Protein AF-A0A9E0RVR4-F1 (afdb_monomer)

Sequence (103 aa):
ARQLHEAVGPSQDWQLSTTRTVLGRMEAKGWVTRNGDVDPVTFEPLLDRVETLGGLVRHLARKVLDMDGPIPAALFAESPHLSDGELAELDAIINAAEAKDRT

Foldseek 3Di:
DVVVCVVPVVVVVHDPVRVVVVVVVCVVVVQWDWADDDPPIDIDGPDDPLLVVLVVQLCCCVPPVVHLDQDDLVVCVPPPPDDPVSSVVSSCSNRVCNVVVVD

Structure (mmCIF, N/CA/C/O backbone):
data_AF-A0A9E0RVR4-F1
#
_entry.id   AF-A0A9E0RVR4-F1
#
loop_
_atom_site.group_PDB
_atom_site.id
_atom_site.type_symbol
_atom_site.label_atom_id
_atom_site.label_alt_id
_atom_site.label_comp_id
_atom_site.label_asym_id
_atom_site.label_entity_id
_atom_site.label_seq_id
_atom_site.pdbx_PDB_ins_code
_atom_site.Cartn_x
_atom_site.Cartn_y
_atom_site.Cartn_z
_atom_site.occupancy
_atom_site.B_iso_or_equiv
_atom_site.auth_seq_id
_atom_site.auth_comp_id
_atom_site.auth_asym_id
_atom_site.auth_atom_id
_atom_site.pdbx_PDB_model_num
ATOM 1 N N . ALA A 1 1 ? 13.015 -0.555 -13.617 1.00 84.50 1 ALA A N 1
ATOM 2 C CA . ALA A 1 1 ? 13.504 -0.879 -12.249 1.00 84.50 1 ALA A CA 1
ATOM 3 C C . ALA A 1 1 ? 14.399 0.213 -11.655 1.00 84.50 1 ALA A C 1
ATOM 5 O O . ALA A 1 1 ? 14.255 0.534 -10.481 1.00 84.50 1 ALA A O 1
ATOM 6 N N . ARG A 1 2 ? 15.332 0.782 -12.435 1.00 90.06 2 ARG A N 1
ATOM 7 C CA . ARG A 1 2 ? 16.291 1.777 -11.931 1.00 90.06 2 ARG A CA 1
ATOM 8 C C . ARG A 1 2 ? 15.641 3.038 -11.346 1.00 90.06 2 ARG A C 1
ATOM 10 O O . ARG A 1 2 ? 16.019 3.436 -10.255 1.00 90.06 2 ARG A O 1
ATOM 17 N N . GLN A 1 3 ? 14.626 3.585 -12.009 1.00 90.38 3 GLN A N 1
ATOM 18 C CA . GLN A 1 3 ? 13.888 4.755 -11.519 1.00 90.38 3 GLN A CA 1
ATOM 19 C C . GLN A 1 3 ? 13.295 4.534 -10.114 1.00 90.38 3 GLN A C 1
ATOM 21 O O . GLN A 1 3 ? 13.443 5.376 -9.236 1.00 90.38 3 GLN A O 1
ATOM 26 N N . LEU A 1 4 ? 12.681 3.369 -9.871 1.00 91.38 4 LEU A N 1
ATOM 27 C CA . LEU A 1 4 ? 12.168 3.002 -8.545 1.00 91.38 4 LEU A CA 1
ATOM 28 C C . LEU A 1 4 ? 13.290 2.894 -7.515 1.00 91.38 4 LEU A C 1
ATOM 30 O O . LEU A 1 4 ? 13.136 3.376 -6.401 1.00 91.38 4 LEU A O 1
ATOM 34 N N . HIS A 1 5 ? 14.425 2.295 -7.881 1.00 93.75 5 HIS A N 1
ATOM 35 C CA . HIS A 1 5 ? 15.580 2.208 -6.990 1.00 93.75 5 HIS A CA 1
ATOM 36 C C . HIS A 1 5 ? 16.105 3.589 -6.586 1.00 93.75 5 HIS A C 1
ATOM 38 O O . HIS A 1 5 ? 16.377 3.801 -5.413 1.00 93.75 5 HIS A O 1
ATOM 44 N N . GLU A 1 6 ? 16.206 4.528 -7.524 1.00 93.38 6 GLU A N 1
ATOM 45 C CA . GLU A 1 6 ? 16.630 5.902 -7.230 1.00 93.38 6 GLU A CA 1
ATOM 46 C C . GLU A 1 6 ? 15.642 6.617 -6.292 1.00 93.38 6 GLU A C 1
ATOM 48 O O . GLU A 1 6 ? 16.069 7.411 -5.459 1.00 93.38 6 GLU A O 1
ATOM 53 N N . ALA A 1 7 ? 14.349 6.281 -6.360 1.00 91.56 7 ALA A N 1
ATOM 54 C CA . ALA A 1 7 ? 13.325 6.839 -5.478 1.00 91.56 7 ALA A CA 1
ATOM 55 C C . ALA A 1 7 ? 13.303 6.217 -4.066 1.00 91.56 7 ALA A C 1
ATOM 57 O O . ALA A 1 7 ? 13.130 6.943 -3.092 1.00 91.56 7 ALA A O 1
ATOM 58 N N . VAL A 1 8 ? 13.456 4.891 -3.930 1.00 90.56 8 VAL A N 1
ATOM 59 C CA . VAL A 1 8 ? 13.254 4.195 -2.636 1.00 90.56 8 VAL A CA 1
ATOM 60 C C . VAL A 1 8 ? 14.537 3.660 -2.006 1.00 90.56 8 VAL A C 1
ATOM 62 O O . VAL A 1 8 ? 14.656 3.628 -0.783 1.00 90.56 8 VAL A O 1
ATOM 65 N N . GLY A 1 9 ? 15.508 3.253 -2.823 1.00 89.88 9 GLY A N 1
ATOM 66 C CA . GLY A 1 9 ? 16.714 2.538 -2.402 1.00 89.88 9 GLY A CA 1
ATOM 67 C C . GLY A 1 9 ? 17.549 3.269 -1.348 1.00 89.88 9 GLY A C 1
ATOM 68 O O . GLY A 1 9 ? 17.845 2.652 -0.324 1.00 89.88 9 GLY A O 1
ATOM 69 N N . PRO A 1 10 ? 17.872 4.567 -1.528 1.00 90.50 10 PRO A N 1
ATOM 70 C CA . PRO A 1 10 ? 18.676 5.321 -0.566 1.00 90.50 10 PRO A CA 1
ATOM 71 C C . PRO A 1 10 ? 18.082 5.368 0.847 1.00 90.50 10 PRO A C 1
ATOM 73 O O . PRO A 1 10 ? 18.820 5.270 1.819 1.00 90.50 10 PRO A O 1
ATOM 76 N N . SER A 1 11 ? 16.752 5.463 0.976 1.00 91.38 11 SER A N 1
ATOM 77 C CA . SER A 1 11 ? 16.077 5.513 2.287 1.00 91.38 11 SER A CA 1
ATOM 78 C C . SER A 1 11 ? 16.111 4.185 3.052 1.00 91.38 11 SER A C 1
ATOM 80 O O . SER A 1 11 ? 15.887 4.165 4.257 1.00 91.38 11 SER A O 1
ATOM 82 N N . GLN A 1 12 ? 16.374 3.082 2.346 1.00 91.25 12 GLN A N 1
ATOM 83 C CA . GLN A 1 12 ? 16.347 1.719 2.877 1.00 91.25 12 GLN A CA 1
ATOM 84 C C . GLN A 1 12 ? 17.744 1.080 2.947 1.00 91.25 12 GLN A C 1
ATOM 86 O O . GLN A 1 12 ? 17.852 -0.094 3.294 1.00 91.25 12 GLN A O 1
ATOM 91 N N . ASP A 1 13 ? 18.796 1.814 2.558 1.00 94.38 13 ASP A N 1
ATOM 92 C CA . ASP A 1 13 ? 20.161 1.299 2.358 1.00 94.38 13 ASP A CA 1
ATOM 93 C C . ASP A 1 13 ? 20.216 0.067 1.426 1.00 94.38 13 ASP A C 1
ATOM 95 O O . ASP A 1 13 ? 20.948 -0.906 1.620 1.00 94.38 13 ASP A O 1
ATOM 99 N N . TRP A 1 14 ? 19.371 0.062 0.392 1.00 95.88 14 TRP A N 1
ATOM 100 C CA . TRP A 1 14 ? 19.316 -1.045 -0.557 1.00 95.88 14 TRP A CA 1
ATOM 101 C C . TRP A 1 14 ? 20.329 -0.870 -1.679 1.00 95.88 14 TRP A C 1
ATOM 103 O O . TRP A 1 14 ? 20.470 0.204 -2.251 1.00 95.88 14 TRP A O 1
ATOM 113 N N . GLN A 1 15 ? 20.952 -1.976 -2.084 1.00 96.38 15 GLN A N 1
ATOM 114 C CA . GLN A 1 15 ? 21.623 -2.078 -3.379 1.00 96.38 15 GLN A CA 1
ATOM 115 C C . GLN A 1 15 ? 20.588 -2.280 -4.499 1.00 96.38 15 GLN A C 1
ATOM 117 O O . GLN A 1 15 ? 19.485 -2.785 -4.266 1.00 96.38 15 GLN A O 1
ATOM 122 N N . LEU A 1 16 ? 20.944 -1.955 -5.748 1.00 93.75 16 LEU A N 1
ATOM 123 C CA . LEU A 1 16 ? 20.043 -2.128 -6.901 1.00 93.75 16 LEU A CA 1
ATOM 124 C C . LEU A 1 16 ? 19.557 -3.582 -7.070 1.00 93.75 16 LEU A C 1
ATOM 126 O O . LEU A 1 16 ? 18.416 -3.818 -7.475 1.00 93.75 16 LEU A O 1
ATOM 130 N N . SER A 1 17 ? 20.401 -4.567 -6.746 1.00 95.00 17 SER A N 1
ATOM 131 C CA . SER A 1 17 ? 20.046 -5.995 -6.763 1.00 95.00 17 SER A CA 1
ATOM 132 C C . SER A 1 17 ? 18.935 -6.338 -5.765 1.00 95.00 17 SER A C 1
ATOM 134 O O . SER A 1 17 ? 18.054 -7.139 -6.089 1.00 95.00 17 SER A O 1
ATOM 136 N N . THR A 1 18 ? 18.918 -5.698 -4.594 1.00 96.44 18 THR A N 1
ATOM 137 C CA . THR A 1 18 ? 17.845 -5.841 -3.603 1.00 96.44 18 THR A CA 1
ATOM 138 C C . THR A 1 18 ? 16.532 -5.305 -4.157 1.00 96.44 18 THR A C 1
ATOM 140 O O . THR A 1 18 ? 15.536 -6.026 -4.141 1.00 96.44 18 THR A O 1
ATOM 143 N N . THR A 1 19 ? 16.526 -4.106 -4.752 1.00 95.50 19 THR A N 1
ATOM 144 C CA . THR A 1 19 ? 15.314 -3.547 -5.378 1.00 95.50 19 THR A CA 1
ATOM 145 C C . THR A 1 19 ? 14.771 -4.459 -6.480 1.00 95.50 19 THR A C 1
ATOM 147 O O . THR A 1 19 ? 13.574 -4.730 -6.517 1.00 95.50 19 THR A O 1
ATOM 150 N N . ARG A 1 20 ? 15.642 -4.996 -7.347 1.00 94.12 20 ARG A N 1
ATOM 151 C CA . ARG A 1 20 ? 15.244 -5.963 -8.389 1.00 94.12 20 ARG A CA 1
ATOM 152 C C . ARG A 1 20 ? 14.650 -7.242 -7.795 1.00 94.12 20 ARG A C 1
ATOM 154 O O . ARG A 1 20 ? 13.640 -7.727 -8.294 1.00 94.12 20 ARG A O 1
ATOM 161 N N . THR A 1 21 ? 15.241 -7.756 -6.718 1.00 96.31 21 THR A N 1
ATOM 162 C CA . THR A 1 21 ? 14.752 -8.959 -6.027 1.00 96.31 21 THR A CA 1
ATOM 163 C C . THR A 1 21 ? 13.379 -8.728 -5.397 1.00 96.31 21 THR A C 1
ATOM 165 O O . THR A 1 21 ? 12.504 -9.585 -5.504 1.00 96.31 21 THR A O 1
ATOM 168 N N . VAL A 1 22 ? 13.169 -7.575 -4.755 1.00 96.25 22 VAL A N 1
ATOM 169 C CA . VAL A 1 22 ? 11.872 -7.204 -4.171 1.00 96.25 22 VAL A CA 1
ATOM 170 C C . VAL A 1 22 ? 10.812 -7.072 -5.263 1.00 96.25 22 VAL A C 1
ATOM 172 O O . VAL A 1 22 ? 9.778 -7.723 -5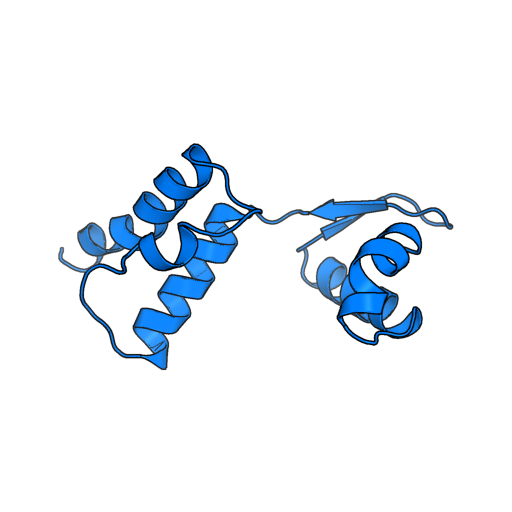.157 1.00 96.25 22 VAL A O 1
ATOM 175 N N . LEU A 1 23 ? 11.088 -6.332 -6.343 1.00 95.06 23 LEU A N 1
ATOM 176 C CA . LEU A 1 23 ? 10.145 -6.169 -7.457 1.00 95.06 23 LEU A CA 1
ATOM 177 C C . LEU A 1 23 ? 9.791 -7.506 -8.121 1.00 95.06 23 LEU A C 1
ATOM 179 O O . LEU A 1 23 ? 8.613 -7.775 -8.323 1.00 95.06 23 LEU A O 1
ATOM 183 N N . GLY A 1 24 ? 10.772 -8.382 -8.363 1.00 95.56 24 GLY A N 1
ATOM 184 C CA . GLY A 1 24 ? 10.508 -9.717 -8.915 1.00 95.56 24 GLY A CA 1
ATOM 185 C C . GLY A 1 24 ? 9.652 -10.592 -7.991 1.00 95.56 24 GLY A C 1
ATOM 186 O O . GLY A 1 24 ? 8.807 -11.351 -8.454 1.00 95.56 24 GLY A O 1
ATOM 187 N N . ARG A 1 25 ? 9.802 -10.459 -6.665 1.00 97.75 25 ARG A N 1
ATOM 188 C CA . ARG A 1 25 ? 8.922 -11.138 -5.697 1.00 97.75 25 ARG A CA 1
ATOM 189 C C . ARG A 1 25 ? 7.516 -10.545 -5.673 1.00 97.75 25 ARG A C 1
ATOM 191 O O . ARG A 1 25 ? 6.568 -11.295 -5.479 1.00 97.75 25 ARG A O 1
ATOM 198 N N . MET A 1 26 ? 7.377 -9.229 -5.816 1.00 97.12 26 MET A N 1
ATOM 199 C CA . MET A 1 26 ? 6.069 -8.572 -5.892 1.00 97.12 26 MET A CA 1
ATOM 200 C C . MET A 1 26 ? 5.330 -8.984 -7.168 1.00 97.12 26 MET A C 1
ATOM 202 O O . MET A 1 26 ? 4.153 -9.321 -7.101 1.00 97.12 26 MET A O 1
ATOM 206 N N . GLU A 1 27 ? 6.031 -9.039 -8.299 1.00 96.31 27 GLU A N 1
ATOM 207 C CA . GLU A 1 27 ? 5.503 -9.522 -9.578 1.00 96.31 27 GLU A CA 1
ATOM 208 C C . GLU A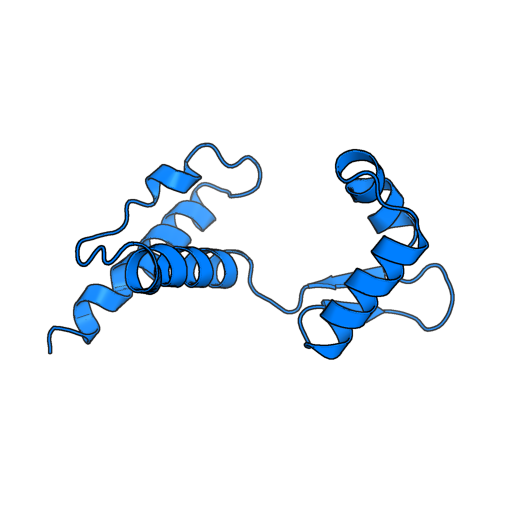 1 27 ? 5.060 -10.987 -9.479 1.00 96.31 27 GLU A C 1
ATOM 210 O O . GLU A 1 27 ? 3.920 -11.310 -9.797 1.00 96.31 27 GLU A O 1
ATOM 215 N N . ALA A 1 28 ? 5.902 -11.865 -8.920 1.00 97.38 28 ALA A N 1
ATOM 216 C CA . ALA A 1 28 ? 5.559 -13.276 -8.717 1.00 97.38 28 ALA A CA 1
ATOM 217 C C . ALA A 1 28 ? 4.338 -13.490 -7.801 1.00 97.38 28 ALA A C 1
ATOM 219 O O . ALA A 1 28 ? 3.662 -14.511 -7.904 1.00 97.38 28 ALA A O 1
ATOM 220 N N . LYS A 1 29 ? 4.052 -12.544 -6.898 1.00 97.38 29 LYS A N 1
ATOM 221 C CA . LYS A 1 29 ? 2.852 -12.557 -6.046 1.00 97.38 29 LYS A CA 1
ATOM 222 C C . LYS A 1 29 ? 1.637 -11.881 -6.691 1.00 97.38 29 LYS A C 1
ATOM 224 O O . LYS A 1 29 ? 0.581 -11.851 -6.068 1.00 97.38 29 LYS A O 1
ATOM 229 N N . GLY A 1 30 ? 1.779 -11.318 -7.891 1.00 96.62 30 GLY A N 1
ATOM 230 C CA . GLY A 1 30 ? 0.722 -10.564 -8.565 1.00 96.62 30 GLY A CA 1
ATOM 231 C C . GLY A 1 30 ? 0.419 -9.213 -7.916 1.00 96.62 30 GLY A C 1
ATOM 232 O O . GLY A 1 30 ? -0.698 -8.726 -8.019 1.00 96.62 30 GLY A O 1
ATOM 233 N N . TRP A 1 31 ? 1.378 -8.611 -7.208 1.00 96.81 31 TRP A N 1
ATOM 234 C CA . TRP A 1 31 ? 1.189 -7.310 -6.549 1.00 96.81 31 TRP A CA 1
ATOM 235 C C . TRP A 1 31 ? 1.518 -6.129 -7.456 1.00 96.81 31 TRP A C 1
ATOM 237 O O . TRP A 1 31 ? 1.043 -5.016 -7.238 1.00 96.81 31 TRP A O 1
ATOM 247 N N . VAL A 1 32 ? 2.359 -6.370 -8.456 1.00 96.50 32 VAL A N 1
ATOM 248 C CA . VAL A 1 32 ? 2.729 -5.406 -9.489 1.00 96.50 32 VAL A CA 1
ATOM 249 C C . VAL A 1 32 ? 2.785 -6.117 -10.829 1.00 96.50 32 VAL A C 1
ATOM 251 O O . VAL A 1 32 ? 3.067 -7.314 -10.882 1.00 96.50 32 VAL A O 1
ATOM 254 N N . THR A 1 33 ? 2.580 -5.366 -11.902 1.00 96.25 33 THR A N 1
ATOM 255 C CA . THR A 1 33 ? 2.901 -5.804 -13.259 1.00 96.25 33 THR A CA 1
ATOM 256 C C . THR 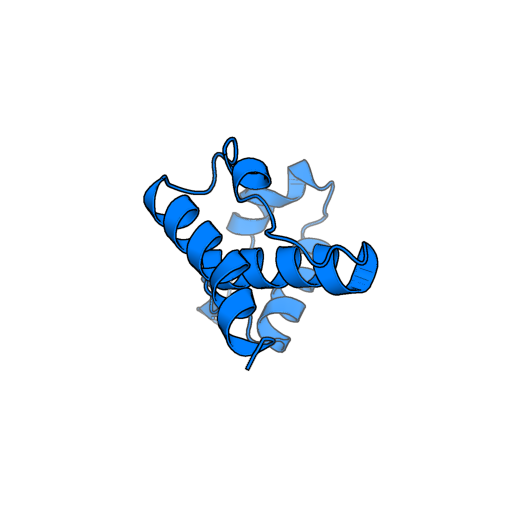A 1 33 ? 4.172 -5.113 -13.734 1.00 96.25 33 THR A C 1
ATOM 258 O O . THR A 1 33 ? 4.399 -3.938 -13.430 1.00 96.25 33 THR A O 1
ATOM 261 N N . ARG A 1 34 ? 5.024 -5.844 -14.454 1.00 94.06 34 ARG A N 1
ATOM 262 C CA . ARG A 1 34 ? 6.199 -5.300 -15.134 1.00 94.06 34 ARG A CA 1
ATOM 263 C C . ARG A 1 34 ? 5.828 -4.973 -16.575 1.00 94.06 34 ARG A C 1
ATOM 265 O O . ARG A 1 34 ? 5.386 -5.846 -17.314 1.00 94.06 34 ARG A O 1
ATOM 272 N N . ASN A 1 35 ? 6.099 -3.744 -16.995 1.00 92.88 35 ASN A N 1
ATOM 273 C CA . ASN A 1 35 ? 5.877 -3.307 -18.368 1.00 92.88 35 ASN A CA 1
ATOM 274 C C . ASN A 1 35 ? 7.228 -3.192 -19.095 1.00 92.88 35 ASN A C 1
ATOM 276 O O . ASN A 1 35 ? 8.068 -2.349 -18.759 1.00 92.88 35 ASN A O 1
ATOM 280 N N . GLY A 1 36 ? 7.428 -4.068 -20.085 1.00 86.50 36 GLY A N 1
ATOM 281 C CA . GLY A 1 36 ? 8.624 -4.144 -20.929 1.00 86.50 36 GLY A CA 1
ATOM 282 C C . GLY A 1 36 ? 9.621 -5.243 -20.537 1.00 86.50 36 GLY A C 1
ATOM 283 O O . GLY A 1 36 ? 9.765 -5.605 -19.367 1.00 86.50 36 GLY A O 1
ATOM 284 N N . ASP A 1 37 ? 10.359 -5.740 -21.533 1.00 79.69 3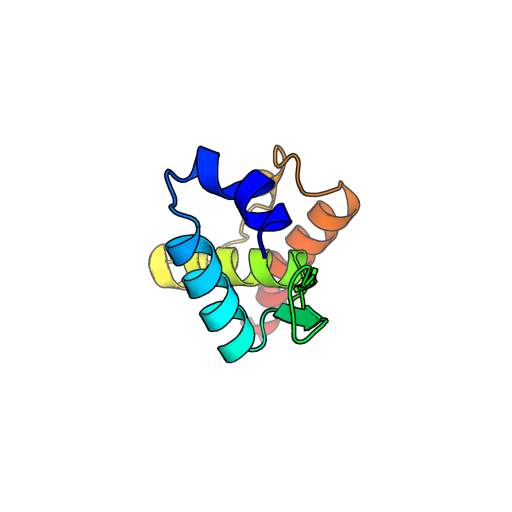7 ASP A N 1
ATOM 285 C CA . ASP A 1 37 ? 11.301 -6.859 -21.373 1.00 79.69 37 ASP A CA 1
ATOM 286 C C . ASP A 1 37 ? 12.745 -6.409 -21.106 1.00 79.69 37 ASP A C 1
ATOM 288 O O . ASP A 1 37 ? 13.501 -7.100 -20.414 1.00 79.69 37 ASP A O 1
ATOM 292 N N . VAL A 1 38 ? 13.123 -5.224 -21.598 1.00 78.12 38 VAL A N 1
ATOM 293 C CA . VAL A 1 38 ? 14.481 -4.660 -21.528 1.00 78.12 38 VAL A CA 1
ATOM 294 C C . VAL A 1 38 ? 14.427 -3.265 -20.906 1.00 78.12 38 VAL A C 1
ATOM 296 O O . VAL A 1 38 ? 13.463 -2.533 -21.107 1.00 78.12 38 VAL A O 1
ATOM 299 N N . ASP A 1 39 ? 15.443 -2.904 -20.114 1.00 77.38 39 ASP A N 1
ATOM 300 C CA . ASP A 1 39 ? 15.495 -1.593 -19.461 1.00 77.38 39 ASP A CA 1
ATOM 301 C C . ASP A 1 39 ? 15.444 -0.436 -20.496 1.00 77.38 39 ASP A C 1
ATOM 303 O O . ASP A 1 39 ? 16.114 -0.517 -21.529 1.00 77.38 39 ASP A O 1
ATOM 307 N N . PRO A 1 40 ? 14.702 0.656 -20.213 1.00 79.75 40 PRO A N 1
ATOM 308 C CA . PRO A 1 40 ? 14.002 0.921 -18.958 1.00 79.75 40 PRO A CA 1
ATOM 309 C C . PRO A 1 40 ? 12.636 0.220 -18.871 1.00 79.75 40 PRO A C 1
ATOM 311 O O . PRO A 1 40 ? 11.750 0.462 -19.681 1.00 79.75 40 PRO A O 1
ATOM 314 N N . VAL A 1 41 ? 12.447 -0.589 -17.822 1.00 87.56 41 VAL A N 1
ATOM 315 C CA . VAL A 1 41 ? 11.135 -1.180 -17.492 1.00 87.56 41 VAL A CA 1
ATOM 316 C C . VAL A 1 41 ? 10.409 -0.378 -16.418 1.00 87.56 41 VAL A C 1
ATOM 318 O O . VAL A 1 41 ? 11.041 0.074 -15.448 1.00 87.56 41 VAL A O 1
ATOM 321 N N . THR A 1 42 ? 9.091 -0.254 -16.550 1.00 90.94 42 THR A N 1
ATOM 322 C CA . THR A 1 42 ? 8.211 0.349 -15.539 1.00 90.94 42 THR A CA 1
ATOM 323 C C . THR A 1 42 ? 7.456 -0.732 -14.768 1.00 90.94 42 THR A C 1
ATOM 325 O O . THR A 1 42 ? 7.408 -1.892 -15.179 1.00 90.94 42 THR A O 1
ATOM 328 N N . PHE A 1 43 ? 6.940 -0.364 -13.596 1.00 93.75 43 PHE A N 1
ATOM 329 C CA . PHE A 1 43 ? 6.109 -1.239 -12.778 1.00 93.75 43 PHE A CA 1
ATOM 33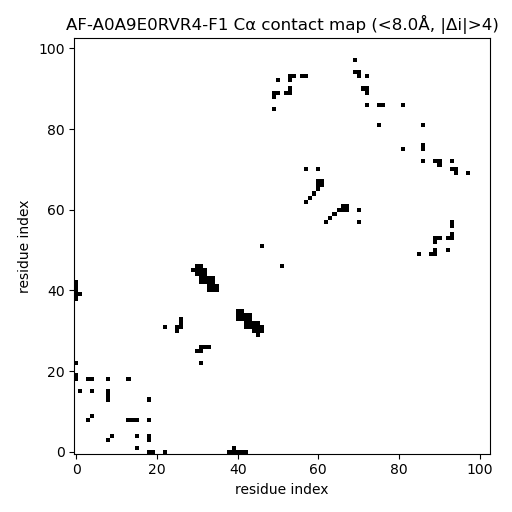0 C C . PHE A 1 43 ? 4.857 -0.485 -12.369 1.00 93.75 43 PHE A C 1
ATOM 332 O O . PHE A 1 43 ? 4.945 0.683 -11.988 1.00 93.75 43 PHE A O 1
ATOM 339 N N . GLU A 1 44 ? 3.726 -1.172 -12.415 1.00 94.38 44 GLU A N 1
ATOM 340 C CA . GLU A 1 44 ? 2.430 -0.634 -12.014 1.00 94.38 44 GLU A CA 1
ATOM 341 C C . GLU A 1 44 ? 1.842 -1.497 -10.894 1.00 94.38 44 GLU A C 1
ATOM 343 O O . GLU A 1 44 ? 1.961 -2.726 -10.951 1.00 94.38 44 GLU A O 1
ATOM 348 N N . PRO A 1 45 ? 1.253 -0.887 -9.852 1.00 95.31 45 PRO A N 1
ATOM 349 C CA . PRO A 1 45 ? 0.608 -1.633 -8.782 1.00 95.31 45 PRO A CA 1
ATOM 350 C C . PRO A 1 45 ? -0.648 -2.343 -9.299 1.00 95.31 45 PRO A C 1
ATOM 352 O O . PRO A 1 45 ? -1.414 -1.779 -10.074 1.00 95.31 45 PRO A O 1
ATOM 355 N N . LEU A 1 46 ? -0.860 -3.573 -8.834 1.00 96.56 46 LEU A N 1
ATOM 356 C CA . LEU A 1 46 ? -2.087 -4.348 -9.062 1.00 96.56 46 LEU A CA 1
ATOM 357 C C . LEU A 1 46 ? -2.973 -4.424 -7.811 1.00 96.56 46 LEU A C 1
ATOM 359 O O . LEU A 1 46 ? -4.091 -4.924 -7.882 1.00 96.56 46 LEU A O 1
ATOM 363 N N . LEU A 1 47 ? -2.465 -3.958 -6.669 1.00 94.38 47 LEU A N 1
ATOM 364 C CA . LEU A 1 47 ? -3.207 -3.889 -5.416 1.00 94.38 47 LEU A CA 1
ATOM 365 C C . LEU A 1 47 ? -3.758 -2.483 -5.197 1.00 94.38 47 LEU A C 1
ATOM 367 O O . LEU A 1 47 ? -3.053 -1.498 -5.442 1.00 94.38 47 LEU A O 1
ATOM 371 N N . ASP A 1 48 ? -4.971 -2.407 -4.656 1.00 92.88 48 ASP A N 1
ATOM 372 C CA . ASP A 1 48 ? -5.515 -1.157 -4.146 1.00 92.88 48 ASP A CA 1
ATOM 373 C C . ASP A 1 48 ? -4.817 -0.756 -2.837 1.00 92.88 48 ASP A C 1
ATOM 375 O O . ASP A 1 48 ? -4.574 -1.584 -1.949 1.00 92.88 48 ASP A O 1
ATOM 379 N N . ARG A 1 49 ? -4.455 0.525 -2.723 1.00 89.38 49 ARG A N 1
ATOM 380 C CA . ARG A 1 49 ? -3.695 1.036 -1.577 1.00 89.38 49 ARG A CA 1
ATOM 381 C C . ARG A 1 49 ? -4.524 1.002 -0.298 1.00 89.38 49 ARG A C 1
ATOM 383 O O . ARG A 1 49 ? -4.006 0.571 0.736 1.00 89.38 49 ARG A O 1
ATOM 390 N N . VAL A 1 50 ? -5.762 1.481 -0.362 1.00 89.12 50 VAL A N 1
ATOM 391 C CA . VAL A 1 50 ? -6.629 1.656 0.804 1.00 89.12 50 VAL A CA 1
ATOM 392 C C . VAL A 1 50 ? -7.065 0.292 1.325 1.00 89.12 50 VAL A C 1
ATOM 394 O O . VAL A 1 50 ? -6.941 0.022 2.520 1.00 89.12 50 VAL A O 1
ATOM 397 N N . GLU A 1 51 ? -7.450 -0.614 0.427 1.00 88.75 51 GLU A N 1
ATOM 398 C CA . GLU A 1 51 ? -7.797 -1.993 0.771 1.00 88.75 51 GLU A CA 1
ATOM 399 C C . GLU A 1 51 ? -6.616 -2.732 1.416 1.00 88.75 51 GLU A C 1
ATOM 401 O O . GLU A 1 51 ? -6.766 -3.370 2.463 1.00 88.75 51 GLU A O 1
ATOM 406 N N . THR A 1 52 ? -5.413 -2.594 0.844 1.00 90.88 52 THR A N 1
ATOM 407 C CA . THR A 1 52 ? -4.201 -3.229 1.384 1.00 90.88 52 THR A CA 1
ATOM 408 C C . THR A 1 52 ? -3.887 -2.729 2.794 1.00 90.88 52 THR A C 1
ATOM 410 O O . THR A 1 52 ? -3.621 -3.533 3.691 1.00 90.88 52 THR A O 1
ATOM 413 N N . LEU A 1 53 ? -3.926 -1.411 3.017 1.00 88.94 53 LEU A N 1
ATOM 414 C CA . LEU A 1 53 ? -3.664 -0.825 4.334 1.00 88.94 53 LEU A CA 1
ATOM 415 C C . LEU A 1 53 ? -4.737 -1.221 5.353 1.00 88.94 53 LEU A C 1
ATOM 417 O O . LEU A 1 53 ? -4.391 -1.652 6.454 1.00 88.94 53 LEU A O 1
ATOM 421 N N . GLY A 1 54 ? -6.018 -1.161 4.982 1.00 86.75 54 GLY A N 1
ATOM 422 C CA . GLY A 1 54 ? -7.123 -1.575 5.847 1.00 86.75 54 GLY A CA 1
ATOM 423 C C . GLY A 1 54 ? -7.010 -3.041 6.266 1.00 86.75 54 GLY A C 1
ATOM 424 O O . GLY A 1 54 ? -7.155 -3.371 7.446 1.00 86.75 54 GLY A O 1
ATOM 425 N N . GLY A 1 55 ? -6.650 -3.919 5.325 1.00 88.19 55 GLY A N 1
ATOM 426 C CA . GLY A 1 55 ? -6.388 -5.333 5.589 1.00 88.19 55 GLY A CA 1
ATOM 427 C C . GLY A 1 55 ? -5.233 -5.563 6.568 1.0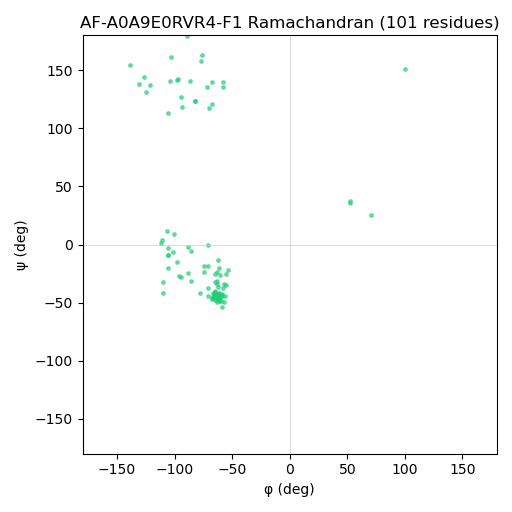0 88.19 55 GLY A C 1
ATOM 428 O O . GLY A 1 55 ? -5.378 -6.339 7.517 1.00 88.19 55 GLY A O 1
ATOM 429 N N . LEU A 1 56 ? -4.104 -4.867 6.386 1.00 89.62 56 LEU A N 1
ATOM 430 C CA . LEU A 1 56 ? -2.935 -4.969 7.270 1.00 89.62 56 LEU A CA 1
ATOM 431 C C . LEU A 1 56 ? -3.244 -4.500 8.696 1.00 89.62 56 LEU A C 1
ATOM 433 O O . LEU A 1 56 ? -2.892 -5.181 9.660 1.00 89.62 56 LEU A O 1
ATOM 437 N N . VAL A 1 57 ? -3.936 -3.369 8.835 1.00 87.44 57 VAL A N 1
ATOM 438 C CA . VAL A 1 57 ? -4.327 -2.802 10.135 1.00 87.44 57 VAL A CA 1
ATOM 439 C C . VAL A 1 57 ? -5.269 -3.727 10.871 1.00 87.44 57 VAL A C 1
ATOM 441 O O . VAL A 1 57 ? -5.054 -4.033 12.044 1.00 87.44 57 VAL A O 1
ATOM 444 N N . ARG A 1 58 ? -6.293 -4.221 10.173 1.00 85.56 58 ARG A N 1
ATOM 445 C CA . ARG A 1 58 ? -7.240 -5.168 10.747 1.00 85.56 58 ARG A CA 1
ATOM 446 C C . ARG A 1 58 ? -6.536 -6.451 11.175 1.00 85.56 58 ARG A C 1
ATOM 448 O O . ARG A 1 58 ? -6.813 -6.956 12.260 1.00 85.56 58 ARG A O 1
ATOM 455 N N . HIS A 1 59 ? -5.623 -6.973 10.356 1.00 88.62 59 HIS A N 1
ATOM 456 C CA . HIS A 1 59 ? -4.849 -8.157 10.714 1.00 88.62 59 HIS A CA 1
ATOM 457 C C . HIS A 1 59 ? -4.031 -7.922 11.987 1.00 88.62 59 HIS A C 1
ATOM 459 O O . HIS A 1 59 ? -4.117 -8.721 12.916 1.00 88.62 59 HIS A O 1
ATOM 465 N N . LEU A 1 60 ? -3.305 -6.806 12.072 1.00 89.38 60 LEU A N 1
ATOM 466 C CA . LEU A 1 60 ? -2.532 -6.449 13.259 1.00 89.38 60 LEU A CA 1
ATOM 467 C C . LEU A 1 60 ? -3.428 -6.335 14.504 1.00 89.38 60 LEU A C 1
ATOM 469 O O . LEU A 1 60 ? -3.191 -7.013 15.502 1.00 89.38 60 LEU A O 1
ATOM 473 N N . ALA A 1 61 ? -4.491 -5.536 14.435 1.00 87.88 61 ALA A N 1
ATOM 474 C CA . ALA A 1 61 ? -5.378 -5.286 15.568 1.00 87.88 61 ALA A CA 1
ATOM 475 C C . ALA A 1 61 ? -6.081 -6.560 16.067 1.00 87.88 61 ALA A C 1
ATOM 477 O O . ALA A 1 61 ? -6.087 -6.819 17.266 1.00 87.88 61 ALA A O 1
ATOM 478 N N . ARG A 1 62 ? -6.636 -7.375 15.156 1.00 87.31 62 ARG A N 1
ATOM 479 C CA . ARG A 1 62 ? -7.441 -8.556 15.518 1.00 87.31 62 ARG A CA 1
ATOM 480 C C . ARG A 1 62 ? -6.618 -9.816 15.774 1.00 87.31 62 ARG A C 1
ATOM 482 O O . ARG A 1 62 ? -7.065 -10.687 16.503 1.00 87.31 62 ARG A O 1
ATOM 489 N N . LYS A 1 63 ? -5.471 -9.992 15.107 1.00 89.94 63 LYS A N 1
ATOM 490 C CA . LYS A 1 63 ? -4.689 -11.245 15.182 1.00 89.94 63 LYS A CA 1
ATOM 491 C C . LYS A 1 63 ? -3.425 -11.137 16.017 1.00 89.94 63 LYS A C 1
ATOM 493 O O . LYS A 1 63 ? -2.917 -12.170 16.437 1.00 89.94 63 LYS A O 1
ATOM 498 N N . VAL A 1 64 ? -2.917 -9.928 16.241 1.00 92.19 64 VAL A N 1
ATOM 499 C CA . VAL A 1 64 ? -1.695 -9.717 17.028 1.00 92.19 64 VAL A CA 1
ATOM 500 C C . VAL A 1 64 ? -2.009 -9.047 18.361 1.00 92.19 64 VAL A C 1
ATOM 502 O O . VAL A 1 64 ? -1.439 -9.441 19.372 1.00 92.19 64 VAL A O 1
ATOM 505 N N . LEU A 1 65 ? -2.905 -8.054 18.370 1.00 89.81 65 LEU A N 1
ATOM 506 C CA . LEU A 1 65 ? -3.193 -7.239 19.558 1.00 89.81 65 LEU A CA 1
ATOM 507 C C . LEU A 1 65 ? -4.478 -7.626 20.303 1.00 89.81 65 LEU A C 1
ATOM 509 O O . LEU A 1 65 ? -4.722 -7.069 21.369 1.00 89.81 65 LEU A O 1
ATOM 513 N N . ASP A 1 66 ? -5.279 -8.545 19.756 1.00 89.44 66 ASP A N 1
ATOM 514 C CA . ASP A 1 66 ? -6.551 -9.013 20.336 1.00 89.44 66 ASP A CA 1
ATOM 515 C C . ASP A 1 66 ? -7.510 -7.859 20.703 1.00 89.44 66 ASP A C 1
ATOM 517 O O . ASP A 1 66 ? -8.203 -7.857 21.718 1.00 89.44 66 ASP A O 1
ATOM 521 N N . MET A 1 67 ? -7.506 -6.804 19.882 1.00 87.12 67 MET A N 1
ATOM 522 C CA . MET A 1 67 ? -8.444 -5.696 20.017 1.00 87.12 67 MET A CA 1
ATOM 523 C C . MET A 1 67 ? -9.751 -6.102 19.344 1.00 87.12 67 MET A C 1
ATOM 525 O O . MET A 1 67 ? -9.726 -6.366 18.148 1.00 87.12 67 MET A O 1
ATOM 529 N N . ASP A 1 68 ? -10.883 -6.071 20.047 1.00 78.19 68 ASP A N 1
ATOM 530 C CA . ASP A 1 68 ? -12.202 -6.434 19.485 1.00 78.19 68 ASP A CA 1
ATOM 531 C C . ASP A 1 68 ? -13.126 -5.237 19.201 1.00 78.19 68 ASP A C 1
ATOM 533 O O . ASP A 1 68 ? -14.169 -5.394 18.573 1.00 78.19 68 ASP A O 1
ATOM 537 N N . GLY A 1 69 ? -12.754 -4.035 19.650 1.00 78.44 69 GLY A N 1
ATOM 538 C CA . GLY A 1 69 ? -13.522 -2.802 19.429 1.00 78.44 69 GLY A CA 1
ATOM 539 C C . GLY A 1 69 ? -13.153 -2.056 18.139 1.00 78.44 69 GLY A C 1
ATOM 540 O O . GLY A 1 69 ? -12.223 -2.473 17.440 1.00 78.44 69 GLY A O 1
ATOM 541 N N . PRO A 1 70 ? -13.813 -0.925 17.840 1.00 77.69 70 PRO A N 1
ATOM 542 C CA . PRO A 1 70 ? -13.552 -0.153 16.629 1.00 77.69 70 PRO A CA 1
ATOM 543 C C . PRO A 1 70 ? -12.091 0.281 16.575 1.00 77.69 70 PRO A C 1
ATOM 545 O O . PRO A 1 70 ? -11.516 0.712 17.580 1.00 77.69 70 PRO A O 1
ATOM 548 N N . ILE A 1 71 ? -11.476 0.144 15.403 1.00 78.94 71 ILE A N 1
ATOM 549 C CA . ILE A 1 71 ? -10.076 0.515 15.207 1.00 78.94 71 ILE A CA 1
ATOM 550 C C . ILE A 1 71 ? -10.064 1.960 14.693 1.00 78.94 71 ILE A C 1
ATOM 552 O O . ILE A 1 71 ? -10.618 2.225 13.623 1.00 78.94 71 ILE A O 1
ATOM 556 N N . PRO A 1 72 ? -9.453 2.912 15.420 1.00 72.62 72 PRO A N 1
ATOM 557 C CA . PRO A 1 72 ? -9.475 4.307 15.004 1.00 72.62 72 PRO A CA 1
ATOM 558 C C . PRO A 1 72 ? -8.660 4.517 13.724 1.00 72.62 72 PRO A C 1
ATOM 560 O O . PRO A 1 72 ? -7.440 4.328 13.727 1.00 72.62 72 PRO A O 1
ATOM 563 N N . ALA A 1 73 ? -9.293 5.019 12.660 1.00 71.12 73 ALA A N 1
ATOM 564 C CA . ALA A 1 73 ? -8.578 5.467 11.461 1.00 71.12 73 ALA A CA 1
ATOM 565 C C . ALA A 1 73 ? -7.610 6.636 11.733 1.00 71.12 73 ALA A C 1
ATOM 567 O O . ALA A 1 73 ? -6.723 6.906 10.926 1.00 71.12 73 ALA A O 1
ATOM 568 N N . ALA A 1 74 ? -7.712 7.278 12.907 1.00 72.38 74 ALA A N 1
ATOM 569 C CA . ALA A 1 74 ? -6.800 8.319 13.382 1.00 72.38 74 ALA A CA 1
ATOM 570 C C . ALA A 1 74 ? -5.315 7.907 13.364 1.00 72.38 74 ALA A C 1
ATOM 572 O O . ALA A 1 74 ? -4.457 8.779 13.268 1.00 72.38 74 ALA A O 1
ATOM 573 N N . LEU A 1 75 ? -5.002 6.603 13.380 1.00 71.56 75 LEU A N 1
ATOM 574 C CA . LEU A 1 75 ? -3.635 6.102 13.174 1.00 71.56 75 LEU A CA 1
ATOM 575 C C . LEU A 1 75 ? -3.007 6.600 11.854 1.00 71.56 75 LEU A C 1
ATOM 577 O O . LEU A 1 75 ? -1.787 6.689 11.753 1.00 71.56 75 LEU A O 1
ATOM 581 N N . PHE A 1 76 ? -3.830 6.939 10.858 1.00 75.56 76 PHE A N 1
ATOM 582 C CA . PHE A 1 76 ? -3.409 7.350 9.518 1.00 75.56 76 PHE A CA 1
ATOM 583 C C . PHE A 1 76 ? -3.560 8.845 9.237 1.00 75.56 76 PHE A C 1
ATOM 585 O O . PHE A 1 76 ? -3.160 9.285 8.162 1.00 75.56 76 PHE A O 1
ATOM 592 N N . ALA A 1 77 ? -4.096 9.629 10.178 1.00 72.62 77 ALA A N 1
ATOM 593 C CA . ALA A 1 77 ? -4.489 11.023 9.950 1.00 72.62 77 ALA A CA 1
ATOM 594 C C . ALA A 1 77 ? -3.330 11.959 9.547 1.00 72.62 77 ALA A C 1
ATOM 596 O O . ALA A 1 77 ? -3.570 13.006 8.959 1.00 72.62 77 ALA A O 1
ATOM 597 N N . GLU A 1 78 ? -2.080 11.582 9.827 1.00 75.25 78 GLU A N 1
ATOM 598 C CA . GLU A 1 78 ? -0.880 12.351 9.459 1.00 75.25 78 GLU A CA 1
ATOM 599 C C . GLU A 1 78 ? -0.087 11.715 8.301 1.00 75.25 78 GLU A C 1
ATOM 601 O O . GLU A 1 78 ? 1.048 12.106 8.028 1.00 75.25 78 GLU A O 1
ATOM 606 N N . SER A 1 79 ? -0.651 10.717 7.609 1.00 78.25 79 SER A N 1
ATOM 607 C CA . SER A 1 79 ? 0.012 10.078 6.471 1.00 78.25 79 SER A CA 1
ATOM 608 C C . SER A 1 79 ? 0.073 11.037 5.275 1.00 78.25 79 SER A C 1
ATOM 610 O O . SER A 1 79 ? -0.968 11.351 4.700 1.00 78.25 79 SER A O 1
ATOM 612 N N . PRO A 1 80 ? 1.265 11.431 4.787 1.00 77.25 80 PRO A N 1
ATOM 613 C CA . PRO A 1 80 ? 1.383 12.282 3.599 1.00 77.25 80 PRO A CA 1
ATOM 614 C C . PRO A 1 80 ? 1.023 11.546 2.294 1.00 77.25 80 PRO A C 1
ATOM 616 O O . PRO A 1 80 ? 1.123 12.116 1.208 1.00 77.25 80 PRO A O 1
ATOM 619 N N . HIS A 1 81 ? 0.669 10.261 2.376 1.00 80.50 81 HIS A N 1
ATOM 620 C CA . HIS A 1 81 ? 0.417 9.382 1.235 1.00 80.50 81 HIS A CA 1
ATOM 621 C C . HIS A 1 81 ? -1.056 8.988 1.082 1.00 80.50 81 HIS A C 1
ATOM 623 O O . HIS A 1 81 ? -1.363 8.178 0.204 1.00 80.50 81 HIS A O 1
ATOM 629 N N . LEU A 1 82 ? -1.940 9.525 1.925 1.00 82.19 82 LEU A N 1
ATOM 630 C CA . LEU A 1 82 ? -3.382 9.318 1.853 1.00 82.19 82 LEU A CA 1
ATOM 631 C C . LEU A 1 82 ? -4.078 10.675 1.793 1.00 82.19 82 LEU A C 1
ATOM 633 O O . LEU A 1 82 ? -3.781 11.574 2.574 1.00 82.19 82 LEU A O 1
ATOM 637 N N . SER A 1 83 ? -4.993 10.817 0.847 1.00 85.56 83 SER A N 1
ATOM 638 C CA . SER A 1 83 ? -5.921 11.940 0.769 1.00 85.56 83 SER A CA 1
ATOM 639 C C . SER A 1 83 ? -7.045 11.811 1.800 1.00 85.56 83 SER A C 1
ATOM 641 O O . SER A 1 83 ? -7.329 10.720 2.293 1.00 85.56 83 SER A O 1
ATOM 643 N N . ASP A 1 84 ? -7.754 12.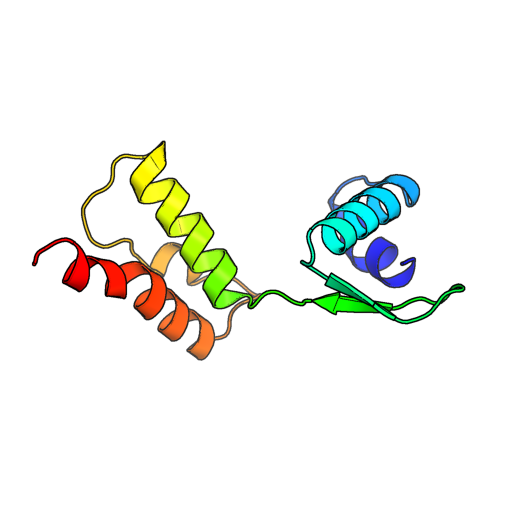911 2.069 1.00 84.50 84 ASP A N 1
ATOM 644 C CA . ASP A 1 84 ? -8.926 12.912 2.960 1.00 84.50 84 ASP A CA 1
ATOM 645 C C . ASP A 1 84 ? -10.000 11.899 2.520 1.00 84.50 84 ASP A C 1
ATOM 647 O O . ASP A 1 84 ? -10.650 11.266 3.352 1.00 84.50 84 ASP A O 1
ATOM 651 N N . GLY A 1 85 ? -10.163 11.710 1.204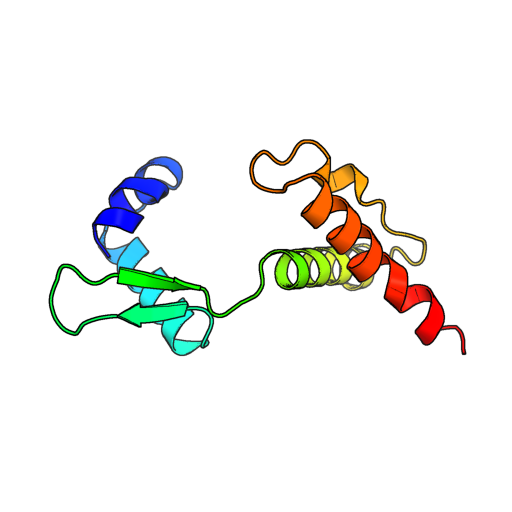 1.00 84.94 85 GLY A N 1
ATOM 652 C CA . GLY A 1 85 ? -11.074 10.711 0.645 1.00 84.94 85 GLY A CA 1
ATOM 653 C C . GLY A 1 85 ? -10.624 9.278 0.935 1.00 84.94 85 GLY A C 1
ATOM 654 O O . GLY A 1 85 ? -11.426 8.468 1.392 1.00 84.94 85 GLY A O 1
ATOM 655 N N . GLU A 1 86 ? -9.335 8.984 0.740 1.00 85.81 86 GLU A N 1
ATOM 656 C CA . GLU A 1 86 ? -8.753 7.671 1.051 1.00 85.81 86 GLU A CA 1
ATOM 657 C C . GLU A 1 86 ? -8.785 7.377 2.560 1.00 85.81 86 GLU A C 1
ATOM 659 O O . GLU A 1 86 ? -8.962 6.229 2.957 1.00 85.81 86 GLU A O 1
ATOM 664 N N . LEU A 1 87 ? -8.659 8.395 3.419 1.00 85.50 87 LEU A N 1
ATOM 665 C CA . LEU A 1 87 ? -8.802 8.239 4.870 1.00 85.50 87 LEU A CA 1
ATOM 666 C C . LEU A 1 87 ? -10.234 7.869 5.272 1.00 85.50 87 LEU A C 1
ATOM 668 O O . LEU A 1 87 ? -10.422 6.991 6.115 1.00 85.50 87 LEU A O 1
ATOM 672 N N . ALA A 1 88 ? -11.239 8.499 4.660 1.00 84.88 88 ALA A N 1
ATOM 673 C CA . ALA A 1 88 ? -12.639 8.143 4.883 1.00 84.88 88 ALA A CA 1
ATOM 674 C C . ALA A 1 88 ? -12.959 6.721 4.384 1.00 84.88 88 ALA A C 1
ATOM 676 O O . ALA A 1 88 ? -13.665 5.969 5.057 1.00 84.88 88 ALA A O 1
ATOM 677 N N . GLU A 1 89 ? -12.412 6.330 3.232 1.00 85.12 89 GLU A N 1
ATOM 678 C CA . GLU A 1 89 ? -12.539 4.968 2.705 1.00 85.12 89 GLU A CA 1
ATOM 679 C C . GLU A 1 89 ? -11.850 3.937 3.615 1.00 85.12 89 GLU A C 1
ATOM 681 O O . GLU A 1 89 ? -12.416 2.880 3.902 1.00 85.12 89 GLU A O 1
ATOM 686 N N . LEU A 1 90 ? -10.667 4.265 4.139 1.00 85.25 90 LEU A N 1
ATOM 687 C CA . LEU A 1 90 ? -9.930 3.416 5.070 1.00 85.25 90 LEU A CA 1
ATOM 688 C C . LEU A 1 90 ? -10.711 3.179 6.368 1.00 85.25 90 LEU A C 1
ATOM 690 O O . LEU A 1 90 ? -10.791 2.039 6.829 1.00 85.25 90 LEU A O 1
ATOM 694 N N . ASP A 1 91 ? -11.316 4.227 6.935 1.00 83.69 91 ASP A N 1
ATOM 695 C CA . ASP A 1 91 ? -12.171 4.116 8.123 1.00 83.69 91 ASP A CA 1
ATOM 696 C C . ASP A 1 91 ? -13.369 3.193 7.871 1.00 83.69 91 ASP A C 1
ATOM 698 O O . ASP A 1 91 ? -13.663 2.302 8.677 1.00 83.69 91 ASP A O 1
ATOM 702 N N . ALA A 1 92 ? -14.000 3.332 6.700 1.00 83.38 92 ALA A N 1
ATOM 703 C CA . ALA A 1 92 ? -15.086 2.459 6.285 1.00 83.38 92 ALA A CA 1
ATOM 704 C C . ALA A 1 92 ? -14.624 0.998 6.162 1.00 83.38 92 ALA A C 1
ATOM 706 O O . ALA A 1 92 ? -15.277 0.115 6.709 1.00 83.38 92 ALA A O 1
ATOM 707 N N . ILE A 1 93 ? -13.493 0.713 5.511 1.00 81.25 93 ILE A N 1
ATOM 708 C CA . ILE A 1 93 ? -12.978 -0.660 5.334 1.00 81.25 93 ILE A CA 1
ATOM 709 C C . ILE A 1 93 ? -12.644 -1.316 6.677 1.00 81.25 93 ILE A C 1
ATOM 711 O O . ILE A 1 93 ? -12.959 -2.489 6.904 1.00 81.25 93 ILE A O 1
ATOM 715 N N . ILE A 1 94 ? -12.011 -0.563 7.572 1.00 77.19 94 ILE A N 1
ATOM 716 C CA . ILE A 1 94 ? -11.576 -1.052 8.877 1.00 77.19 94 ILE A CA 1
ATOM 717 C C . ILE A 1 94 ? -12.782 -1.397 9.767 1.00 77.19 94 ILE A C 1
ATOM 719 O O . ILE A 1 94 ? -12.796 -2.468 10.384 1.00 77.19 94 ILE A O 1
ATOM 723 N N . ASN A 1 95 ? -13.803 -0.535 9.803 1.00 77.12 95 ASN A N 1
ATOM 724 C CA . ASN A 1 95 ? -14.932 -0.661 10.729 1.00 77.12 95 ASN A CA 1
ATOM 725 C C . ASN A 1 95 ? -16.185 -1.331 10.117 1.00 77.12 95 ASN A C 1
ATOM 727 O O . ASN A 1 95 ? -17.036 -1.823 10.857 1.00 77.12 95 ASN A O 1
ATOM 731 N N . ALA A 1 96 ? -16.298 -1.468 8.787 1.00 69.88 96 ALA A N 1
ATOM 732 C CA . ALA A 1 96 ? -17.443 -2.132 8.137 1.00 69.88 96 ALA A CA 1
ATOM 733 C C . ALA A 1 96 ? -17.584 -3.622 8.497 1.00 69.88 96 ALA A C 1
ATOM 735 O O . ALA A 1 96 ? -18.679 -4.184 8.418 1.00 69.88 96 ALA A O 1
ATOM 736 N N . ALA A 1 97 ? -16.500 -4.283 8.909 1.00 54.31 97 ALA A N 1
ATOM 737 C CA . ALA A 1 97 ? -16.536 -5.691 9.290 1.00 54.31 97 ALA A CA 1
ATOM 738 C C . ALA A 1 97 ? -17.183 -5.951 10.664 1.00 54.31 97 ALA A C 1
ATOM 740 O O . ALA A 1 97 ? -17.632 -7.072 10.906 1.00 54.31 97 ALA A O 1
ATOM 741 N N . GLU A 1 98 ? -17.299 -4.943 11.538 1.00 53.25 98 GLU A N 1
ATOM 742 C CA . GLU A 1 98 ? -17.937 -5.112 12.855 1.00 53.25 98 GLU A CA 1
ATOM 743 C C . GLU A 1 98 ? -19.431 -5.447 12.755 1.00 53.25 98 GLU A C 1
ATOM 745 O O . GLU A 1 98 ? -19.985 -6.105 13.636 1.00 53.25 98 GLU A O 1
ATOM 750 N N . ALA A 1 99 ? -20.088 -5.048 11.662 1.00 49.25 99 ALA A N 1
ATOM 751 C CA . ALA A 1 99 ? -21.496 -5.355 11.434 1.00 49.25 99 ALA A CA 1
ATOM 752 C C . ALA A 1 99 ? -21.738 -6.823 11.034 1.00 49.25 99 ALA A C 1
ATOM 754 O O . ALA A 1 99 ? -22.836 -7.335 11.239 1.00 49.25 99 ALA A O 1
ATOM 755 N N . LYS A 1 100 ? -20.734 -7.510 10.468 1.00 44.53 100 LYS A N 1
ATOM 756 C CA . LYS A 1 100 ? -20.911 -8.843 9.865 1.00 44.53 100 LYS A CA 1
ATOM 757 C C . LY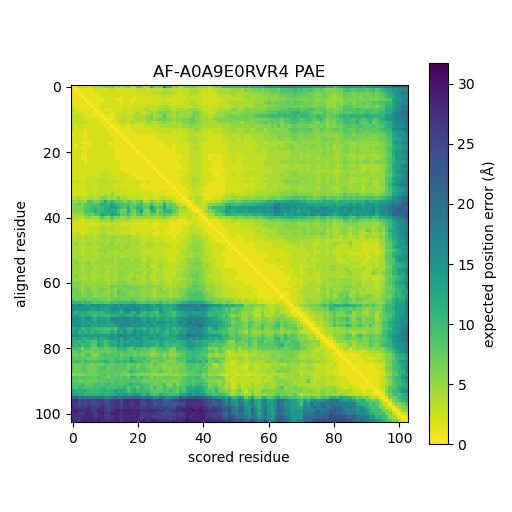S A 1 100 ? -20.562 -10.007 10.798 1.00 44.53 100 LYS A C 1
ATOM 759 O O . LYS A 1 100 ? -21.160 -11.059 10.644 1.00 44.53 100 LYS A O 1
ATOM 764 N N . ASP A 1 101 ? -19.665 -9.809 11.767 1.00 42.34 101 ASP A N 1
ATOM 765 C CA . ASP A 1 101 ? -19.314 -10.829 12.781 1.00 42.34 101 ASP A CA 1
ATOM 766 C C . ASP A 1 101 ? -20.260 -10.828 14.005 1.00 42.34 101 ASP A C 1
ATOM 768 O O . ASP A 1 101 ? -20.160 -11.690 14.874 1.00 42.34 101 ASP A O 1
ATOM 772 N N . ARG A 1 102 ? -21.196 -9.868 14.090 1.00 42.97 102 ARG A N 1
ATOM 773 C CA . ARG A 1 102 ? -22.201 -9.762 15.170 1.00 42.97 102 ARG A CA 1
ATOM 774 C C . ARG A 1 102 ? -23.601 -10.278 14.793 1.00 42.97 102 ARG A C 1
ATOM 776 O O . ARG A 1 102 ? -24.536 -10.054 15.563 1.00 42.97 102 ARG A O 1
ATOM 783 N N . THR A 1 103 ? -23.751 -10.929 13.637 1.00 36.91 103 THR A N 1
ATOM 784 C CA . THR A 1 103 ? -25.011 -11.543 13.168 1.00 36.91 103 THR A CA 1
ATOM 785 C C . THR A 1 103 ? -24.819 -13.041 13.002 1.00 36.91 103 THR A C 1
ATOM 787 O O . THR A 1 103 ? -25.734 -13.793 13.398 1.00 36.91 103 THR A O 1
#

Secondary structure (DSSP, 8-state):
-HHHHHHHGGGGT--HHHHHHHHHHHHHTTSEEEE-SSSSPEEEE-S-HHHHHHHHHHHIIIIIS---SPPPGGGGTT-TT--HHHHHHHHHHHHGGGGTTT-

Mean predicted aligned error: 7.02 Å

Nearest PDB structures (foldseek):
  1xsd-assembly1_A-2  TM=5.636E-01  e=1.033E-01  Staphylococcus aureus
  1sd4-assembly1_B  TM=4.855E-01  e=5.172E-02  Staphylococcus aureus
  4aih-assembly1_A  TM=4.305E-01  e=2.064E-01  Yersinia pseudotuberculosis YPIII
  5trd-assembly1_B  TM=6.434E-01  e=1.362E+00  Thermoplasma acidophilum DSM 1728

pLDDT: mean 84.91, std 12.74, range [36.91, 97.75]

Radius of gyration: 17.2 Å; Cα contacts (8 Å, |Δi|>4): 86; chains: 1; bounding box: 47×26×42 Å

Solvent-accessible surface area (backbone atoms only — not comparable to full-atom values): 6189 Å² total; per-residue (Å²): 77,67,71,58,31,74,73,49,20,76,86,67,77,46,54,70,68,52,49,53,51,52,51,53,53,34,38,76,69,58,42,30,48,76,48,71,96,57,86,87,27,51,77,45,77,64,60,60,68,50,62,51,51,25,51,52,51,47,47,45,38,53,74,72,64,68,51,88,67,86,68,69,53,69,85,52,74,82,43,94,87,54,52,77,66,49,48,54,51,27,36,47,60,51,45,58,55,64,69,64,82,75,112